Protein AF-A0AAD6ZDP0-F1 (afdb_monomer_lite)

Radius of gyration: 22.76 Å; chains: 1; bounding box: 39×53×59 Å

pLDDT: mean 88.07, std 14.82, range [34.38, 97.69]

Foldseek 3Di:
DAAWDWDWDDDPNDIDGPFTKGKDWDDWQDLVNLVVDDPVVLLVVLCVVCPPDPPDDPVSSVVSSVCVNVVVDIHTDMDIDHDGHDPVVVVVVVVVVVVVVVVVVVVVPDDPDD

Organism: NCBI:txid1033008

InterPro domains:
  IPR046520 Domain of unknown function DUF6697 [PF20411] (3-95)

Structure (mmCIF, N/CA/C/O backbone):
data_AF-A0AAD6ZDP0-F1
#
_entry.id   AF-A0AAD6ZDP0-F1
#
loop_
_atom_site.group_PDB
_atom_site.id
_atom_site.type_symbol
_atom_site.label_atom_id
_atom_site.label_alt_id
_atom_site.label_comp_id
_atom_site.label_asym_id
_atom_site.label_entity_id
_atom_site.label_seq_id
_atom_site.pdbx_PDB_ins_code
_atom_site.Cartn_x
_atom_site.Cartn_y
_atom_site.Cartn_z
_atom_site.occupancy
_atom_site.B_iso_or_equiv
_atom_site.auth_seq_id
_atom_site.auth_comp_id
_atom_site.auth_asym_id
_atom_site.auth_atom_id
_atom_site.pdbx_PDB_model_num
ATOM 1 N N . MET A 1 1 ? -5.591 -11.394 -4.856 1.00 57.06 1 MET A N 1
ATOM 2 C CA . MET A 1 1 ? -4.946 -11.071 -6.149 1.00 57.06 1 MET A CA 1
ATOM 3 C C . MET A 1 1 ? -3.694 -11.928 -6.276 1.00 57.06 1 MET A C 1
ATOM 5 O O . MET A 1 1 ? -2.751 -11.687 -5.541 1.00 57.06 1 MET A O 1
ATOM 9 N N . ASN A 1 2 ? -3.697 -12.965 -7.123 1.00 72.38 2 ASN A N 1
ATOM 10 C CA . ASN A 1 2 ? -2.585 -13.934 -7.179 1.00 72.38 2 ASN A CA 1
ATOM 11 C C . ASN A 1 2 ? -1.548 -13.648 -8.274 1.00 72.38 2 ASN A C 1
ATOM 13 O O . ASN A 1 2 ? -0.483 -14.267 -8.269 1.00 72.38 2 ASN A O 1
ATOM 17 N N . LYS A 1 3 ? -1.847 -12.741 -9.209 1.00 88.62 3 LYS A N 1
ATOM 18 C CA . LYS A 1 3 ? -0.949 -12.407 -10.318 1.00 88.62 3 LYS A CA 1
ATOM 19 C C . LYS A 1 3 ? 0.069 -11.350 -9.869 1.00 88.62 3 LYS A C 1
ATOM 21 O O . LYS A 1 3 ? -0.350 -10.385 -9.231 1.00 88.62 3 LYS A O 1
ATOM 26 N N . PRO A 1 4 ? 1.368 -11.530 -10.165 1.00 94.31 4 PRO A N 1
ATOM 27 C CA . PRO A 1 4 ? 2.353 -10.472 -9.993 1.00 94.31 4 PRO A CA 1
ATOM 28 C C . PRO A 1 4 ? 2.021 -9.250 -10.862 1.00 94.31 4 PRO A C 1
ATOM 30 O O . PRO A 1 4 ? 1.462 -9.403 -11.949 1.00 94.31 4 PRO A O 1
ATOM 33 N N . THR A 1 5 ? 2.379 -8.061 -10.385 1.00 94.75 5 THR A N 1
ATOM 34 C CA . THR A 1 5 ? 2.070 -6.770 -11.012 1.00 94.75 5 THR A CA 1
ATOM 35 C C . THR A 1 5 ? 3.342 -5.945 -11.174 1.00 94.75 5 THR A C 1
ATOM 37 O O . THR A 1 5 ? 4.207 -5.958 -10.302 1.00 94.75 5 THR A O 1
ATOM 40 N N . GLU A 1 6 ? 3.445 -5.209 -12.278 1.00 96.00 6 GLU A N 1
ATOM 41 C CA . GLU A 1 6 ? 4.515 -4.236 -12.509 1.00 96.00 6 GLU A CA 1
ATOM 42 C C . GLU A 1 6 ? 4.333 -3.022 -11.587 1.00 96.00 6 GLU A C 1
ATOM 44 O O . GLU A 1 6 ? 3.268 -2.401 -11.573 1.00 96.00 6 GLU A O 1
ATOM 49 N N . CYS A 1 7 ? 5.360 -2.670 -10.815 1.00 95.69 7 CYS A N 1
ATOM 50 C CA . CYS A 1 7 ? 5.312 -1.544 -9.888 1.00 95.69 7 CYS A CA 1
ATOM 51 C C . CYS A 1 7 ? 6.218 -0.400 -10.335 1.00 95.69 7 CYS A C 1
ATOM 53 O O . CYS A 1 7 ? 7.336 -0.600 -10.812 1.00 95.69 7 CYS A O 1
ATOM 55 N N . PHE A 1 8 ? 5.735 0.817 -10.107 1.00 95.81 8 PHE A N 1
ATOM 56 C CA . PHE A 1 8 ? 6.444 2.060 -10.370 1.00 95.81 8 PHE A CA 1
ATOM 57 C C . PHE A 1 8 ? 6.296 2.972 -9.158 1.00 95.81 8 PHE A C 1
ATOM 59 O O . PHE A 1 8 ? 5.259 2.953 -8.495 1.00 95.81 8 PHE A O 1
ATOM 66 N N . TYR A 1 9 ? 7.307 3.787 -8.878 1.00 94.62 9 TYR A N 1
ATOM 67 C CA . TYR A 1 9 ? 7.213 4.822 -7.851 1.00 94.62 9 TYR A CA 1
ATOM 68 C C . TYR A 1 9 ? 7.641 6.174 -8.409 1.00 94.62 9 TYR A C 1
ATOM 70 O O . TYR A 1 9 ? 8.493 6.254 -9.295 1.00 94.62 9 TYR A O 1
ATOM 78 N N . ASN A 1 10 ? 7.033 7.239 -7.888 1.00 94.94 10 ASN A N 1
ATOM 79 C CA . ASN A 1 10 ? 7.410 8.606 -8.208 1.00 94.94 10 ASN A CA 1
ATOM 80 C C . ASN A 1 10 ? 8.266 9.181 -7.078 1.00 94.94 10 ASN A C 1
ATOM 82 O O . ASN A 1 10 ? 7.900 9.076 -5.906 1.00 94.94 10 ASN A O 1
ATOM 86 N N . LYS A 1 11 ? 9.399 9.784 -7.433 1.00 94.50 11 LYS A N 1
ATOM 87 C CA . LYS A 1 11 ? 10.245 10.533 -6.509 1.00 94.50 11 LYS A CA 1
ATOM 88 C C . LYS A 1 11 ? 10.790 11.768 -7.217 1.00 94.50 11 LYS A C 1
ATOM 90 O O . LYS A 1 11 ? 11.388 11.652 -8.286 1.00 94.50 11 LYS A O 1
ATOM 95 N N . ASP A 1 12 ? 10.573 12.934 -6.614 1.00 94.50 12 ASP A N 1
ATOM 96 C CA . ASP A 1 12 ? 11.029 14.232 -7.125 1.00 94.50 12 ASP A CA 1
ATOM 97 C C . ASP A 1 12 ? 10.586 14.479 -8.580 1.00 94.50 12 ASP A C 1
ATOM 99 O O . ASP A 1 12 ? 11.365 14.907 -9.429 1.00 94.50 12 ASP A O 1
ATOM 103 N N . GLY A 1 13 ? 9.336 14.114 -8.898 1.00 91.00 13 GLY A N 1
ATOM 104 C CA . GLY A 1 13 ? 8.756 14.241 -10.239 1.00 91.00 13 GLY A CA 1
ATOM 105 C C . GLY A 1 13 ? 9.207 13.172 -11.241 1.00 91.00 13 GLY A C 1
ATOM 106 O O . GLY A 1 13 ? 8.625 13.073 -12.319 1.00 91.00 13 GLY A O 1
ATOM 107 N N . ASN A 1 14 ? 10.174 12.325 -10.886 1.00 88.69 14 ASN A N 1
ATOM 108 C CA . ASN A 1 14 ? 10.674 11.255 -11.742 1.00 88.69 14 ASN A CA 1
ATOM 109 C C . ASN A 1 14 ? 9.987 9.925 -11.423 1.00 88.69 14 ASN A C 1
ATOM 111 O O . ASN A 1 14 ? 9.854 9.545 -10.259 1.00 88.69 14 ASN A O 1
ATOM 115 N N . TRP A 1 15 ? 9.576 9.202 -12.465 1.00 90.62 15 TRP A N 1
ATOM 116 C CA . TRP A 1 15 ? 9.022 7.856 -12.348 1.00 90.62 15 TRP A CA 1
ATOM 117 C C . TRP A 1 15 ? 10.113 6.802 -12.513 1.00 90.62 15 TRP A C 1
ATOM 119 O O . TRP A 1 15 ? 10.877 6.833 -13.476 1.00 90.62 15 TRP A O 1
ATOM 129 N N . TYR A 1 16 ? 10.144 5.846 -11.592 1.00 92.44 16 TYR A N 1
ATOM 130 C CA . TYR A 1 16 ? 11.095 4.744 -11.571 1.00 92.44 16 TYR A CA 1
ATOM 131 C C . TYR A 1 16 ? 10.346 3.425 -11.667 1.00 92.44 16 TYR A C 1
ATOM 133 O O . TYR A 1 16 ? 9.362 3.206 -10.956 1.00 92.44 16 TYR A O 1
ATOM 141 N N . TYR A 1 17 ? 10.828 2.536 -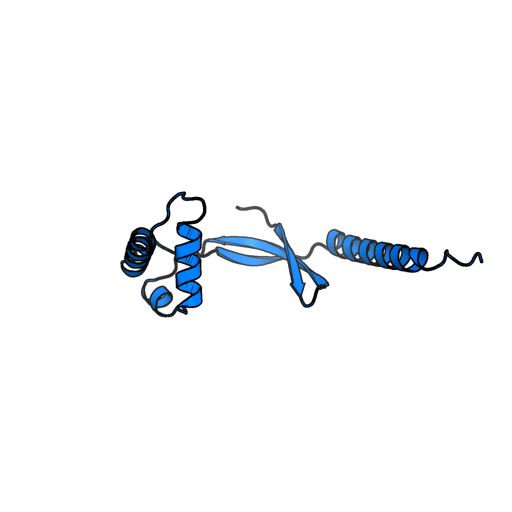12.531 1.00 96.19 17 TYR A N 1
ATOM 142 C CA . TYR A 1 17 ? 10.357 1.161 -12.570 1.00 96.19 17 TYR A CA 1
ATOM 143 C C . TYR A 1 17 ? 10.981 0.372 -11.414 1.00 96.19 17 TYR A C 1
ATOM 145 O O . TYR A 1 17 ? 12.203 0.299 -11.296 1.00 96.19 17 TYR A O 1
ATOM 153 N N . ALA A 1 18 ? 10.137 -0.192 -10.552 1.00 96.00 18 ALA A N 1
ATOM 154 C CA . ALA A 1 18 ? 10.555 -0.885 -9.336 1.00 96.00 18 ALA A CA 1
ATOM 155 C C . ALA A 1 18 ? 10.751 -2.394 -9.541 1.00 96.00 18 ALA A C 1
ATOM 157 O O . ALA A 1 18 ? 11.454 -3.029 -8.758 1.00 96.00 18 ALA A O 1
ATOM 158 N N . GLY A 1 19 ? 10.118 -2.976 -10.564 1.00 97.31 19 GLY A N 1
ATOM 159 C CA . GLY A 1 19 ? 10.110 -4.417 -10.809 1.00 97.31 19 GLY A CA 1
ATOM 160 C C . GLY A 1 19 ? 8.712 -5.030 -10.753 1.00 97.31 19 GLY A C 1
ATOM 161 O O . GLY A 1 19 ? 7.695 -4.335 -10.725 1.00 97.31 19 GLY A O 1
ATOM 162 N N . VAL A 1 20 ? 8.680 -6.358 -10.708 1.00 97.69 20 VAL A N 1
ATOM 163 C CA . VAL A 1 20 ? 7.466 -7.172 -10.643 1.00 97.69 20 VAL A CA 1
ATOM 164 C C . VAL A 1 20 ? 7.230 -7.583 -9.193 1.00 97.69 20 VAL A C 1
ATOM 166 O O . VAL A 1 20 ? 8.077 -8.239 -8.585 1.00 97.69 20 VAL A O 1
ATOM 169 N N . TYR A 1 21 ? 6.070 -7.246 -8.635 1.00 96.81 21 TYR A N 1
ATOM 170 C CA . TYR A 1 21 ? 5.729 -7.526 -7.243 1.00 96.81 21 TYR A CA 1
ATOM 171 C C . TYR A 1 21 ? 4.531 -8.456 -7.123 1.00 96.81 21 TYR A C 1
ATOM 173 O O . TYR A 1 21 ? 3.547 -8.339 -7.848 1.00 96.81 21 TYR A O 1
ATOM 181 N N . LYS A 1 22 ? 4.588 -9.366 -6.152 1.00 95.81 22 LYS A N 1
ATOM 182 C CA . LYS A 1 22 ? 3.447 -10.182 -5.740 1.00 95.81 22 LYS A CA 1
ATOM 183 C C . LYS A 1 22 ? 2.847 -9.612 -4.460 1.00 95.81 22 LYS A C 1
ATOM 185 O O . LYS A 1 22 ? 3.562 -9.376 -3.484 1.00 95.81 22 LYS A O 1
ATOM 190 N N . VAL A 1 23 ? 1.530 -9.431 -4.475 1.00 94.12 23 VAL A N 1
ATOM 191 C CA . VAL A 1 23 ? 0.747 -9.040 -3.300 1.00 94.12 23 VAL A CA 1
ATOM 192 C C . VAL A 1 23 ? 0.444 -10.279 -2.466 1.00 94.12 23 VAL A C 1
ATOM 194 O O . VAL A 1 23 ? 0.094 -11.329 -3.009 1.00 94.12 23 VAL A O 1
ATOM 197 N N . PHE A 1 24 ? 0.548 -10.162 -1.149 1.00 92.50 24 PHE A N 1
ATOM 198 C CA . PHE A 1 24 ? 0.123 -11.202 -0.219 1.00 92.50 24 PHE A CA 1
ATOM 199 C C . PHE A 1 24 ? -0.566 -10.587 0.998 1.00 92.50 24 PHE A C 1
ATOM 201 O O . PHE A 1 24 ? -0.347 -9.423 1.333 1.00 92.50 24 PHE A O 1
ATOM 208 N N . ARG A 1 25 ? -1.446 -11.364 1.632 1.00 93.19 25 ARG A N 1
ATOM 209 C CA . ARG A 1 25 ? -2.173 -10.931 2.823 1.00 93.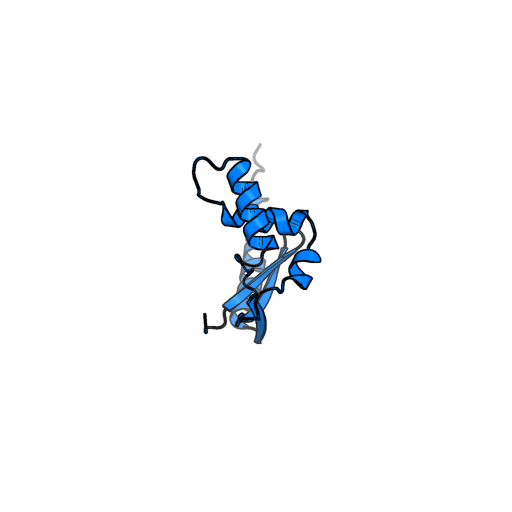19 25 ARG A CA 1
ATOM 210 C C . ARG A 1 25 ? -1.268 -11.078 4.040 1.00 93.19 25 ARG A C 1
ATOM 212 O O . ARG A 1 25 ? -0.704 -12.150 4.243 1.00 93.19 25 ARG A O 1
ATOM 219 N N . LEU A 1 26 ? -1.121 -10.001 4.799 1.00 94.06 26 LEU A N 1
ATOM 220 C CA . LEU A 1 26 ? -0.538 -10.030 6.136 1.00 94.06 26 LEU A CA 1
ATOM 221 C C . LEU A 1 26 ? -1.660 -10.151 7.165 1.00 94.06 26 LEU A C 1
ATOM 223 O O . LEU A 1 26 ? -2.830 -9.943 6.828 1.00 94.06 26 LEU A O 1
ATOM 227 N N . GLU A 1 27 ? -1.296 -10.478 8.399 1.00 94.62 27 GLU A N 1
ATOM 228 C CA . GLU A 1 27 ? -2.222 -10.408 9.527 1.00 94.62 27 GLU A CA 1
ATOM 229 C C . GLU A 1 27 ? -2.757 -8.985 9.692 1.00 94.62 27 GLU A C 1
ATOM 231 O O . GLU A 1 27 ? -2.106 -8.006 9.314 1.00 94.62 27 GLU A O 1
ATOM 236 N N . ASP A 1 28 ? -3.984 -8.887 10.192 1.00 94.56 28 ASP A N 1
ATOM 237 C CA . ASP A 1 28 ? -4.566 -7.594 10.513 1.00 94.56 28 ASP A CA 1
ATOM 238 C C . ASP A 1 28 ? -3.788 -6.913 11.619 1.00 94.56 28 ASP A C 1
ATOM 240 O O . ASP A 1 28 ? -3.239 -7.557 12.510 1.00 94.56 28 ASP A O 1
ATOM 244 N N . LEU A 1 29 ? -3.759 -5.588 11.536 1.00 94.12 29 LEU A N 1
ATOM 245 C CA . LEU A 1 29 ? -3.082 -4.769 12.519 1.00 94.12 29 LEU A CA 1
ATOM 246 C C . LEU A 1 29 ? -3.703 -5.018 13.897 1.00 94.12 29 LEU A C 1
ATOM 248 O O . LEU A 1 29 ? -4.905 -4.832 14.061 1.00 94.12 29 LEU A O 1
ATOM 252 N N . THR A 1 30 ? -2.906 -5.441 14.871 1.00 92.25 30 THR A N 1
ATOM 253 C CA . THR A 1 30 ? -3.375 -5.761 16.226 1.00 92.25 30 THR A CA 1
ATOM 254 C C . THR A 1 30 ? -3.799 -4.507 16.995 1.00 92.25 30 THR A C 1
ATOM 256 O O . THR A 1 30 ? -3.426 -3.387 16.645 1.00 92.25 30 THR A O 1
ATOM 259 N N . THR A 1 31 ? -4.521 -4.670 18.110 1.00 91.81 31 THR A N 1
ATOM 260 C CA . THR A 1 31 ? -4.889 -3.546 18.995 1.00 91.81 31 THR A CA 1
ATOM 261 C C . THR A 1 31 ? -3.668 -2.745 19.458 1.00 91.81 31 THR A C 1
ATOM 263 O O . THR A 1 31 ? -3.683 -1.519 19.418 1.00 91.81 31 THR A O 1
ATOM 266 N N . LYS A 1 32 ? -2.572 -3.427 19.818 1.00 93.06 32 LYS A N 1
ATOM 267 C CA . LYS A 1 32 ? -1.329 -2.772 20.261 1.00 93.06 32 LYS A CA 1
ATOM 268 C C . LYS A 1 32 ? -0.671 -1.967 19.145 1.00 93.06 32 LYS A C 1
ATOM 270 O O . LYS A 1 32 ? -0.176 -0.870 19.376 1.00 93.06 32 LYS A O 1
ATOM 275 N N . GLU A 1 33 ? -0.654 -2.511 17.933 1.00 93.62 33 GLU A N 1
ATOM 276 C CA . GLU A 1 33 ? -0.119 -1.798 16.775 1.00 93.62 33 GLU A CA 1
ATOM 277 C C . GLU A 1 33 ? -1.000 -0.605 16.405 1.00 93.62 33 GLU A C 1
ATOM 279 O O . GLU A 1 33 ? -0.468 0.426 16.005 1.00 93.62 33 GLU A O 1
ATOM 284 N N . TRP A 1 34 ? -2.324 -0.709 16.583 1.00 92.88 34 TRP A N 1
ATOM 285 C CA . TRP A 1 34 ? -3.259 0.392 16.335 1.00 92.88 34 TRP A CA 1
ATOM 286 C C . TRP A 1 34 ? -3.005 1.554 17.288 1.00 92.88 34 TRP A C 1
ATOM 288 O O . TRP A 1 34 ? -2.899 2.698 16.850 1.0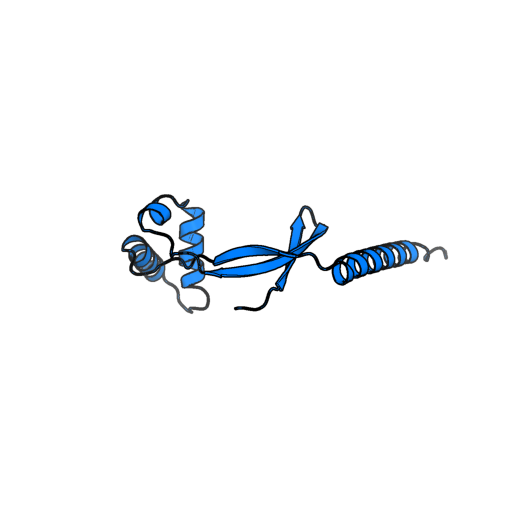0 92.88 34 TRP A O 1
ATOM 298 N N . GLU A 1 35 ? -2.841 1.260 18.577 1.00 92.56 35 GLU A N 1
ATOM 299 C CA . GLU A 1 35 ? -2.505 2.250 19.604 1.00 92.56 35 GLU A CA 1
ATOM 300 C C . GLU A 1 35 ? -1.153 2.934 19.347 1.00 92.56 35 GLU A C 1
ATOM 302 O O . GLU A 1 35 ? -0.969 4.095 19.710 1.00 92.56 35 GLU A O 1
ATOM 307 N N . ALA A 1 36 ? -0.221 2.246 18.682 1.00 95.44 36 ALA A N 1
ATOM 308 C CA . ALA A 1 36 ? 1.079 2.796 18.310 1.00 95.44 36 ALA A CA 1
ATOM 309 C C . ALA A 1 36 ? 1.043 3.690 17.052 1.00 95.44 36 ALA A C 1
ATOM 311 O O . ALA A 1 36 ? 2.034 4.359 16.742 1.00 95.44 36 ALA A O 1
ATOM 312 N N . LEU A 1 37 ? -0.066 3.720 16.302 1.00 95.06 37 LEU A N 1
ATOM 313 C CA . LEU A 1 37 ? -0.192 4.569 15.118 1.00 95.06 37 LEU A CA 1
ATOM 314 C C . LEU A 1 37 ? -0.285 6.051 15.496 1.00 95.06 37 LEU A C 1
ATOM 316 O O . LEU A 1 37 ? -0.910 6.450 16.475 1.00 95.06 37 LEU A O 1
ATOM 320 N N . SER A 1 38 ? 0.278 6.909 14.643 1.00 96.69 38 SER A N 1
ATOM 321 C CA . SER A 1 38 ? 0.135 8.356 14.816 1.00 96.69 38 SER A CA 1
ATOM 322 C C . SER A 1 38 ? -1.324 8.803 14.659 1.00 96.69 38 SER A C 1
ATOM 324 O O . SER A 1 38 ? -2.064 8.256 13.837 1.00 96.69 38 SER A O 1
ATOM 326 N N . ALA A 1 39 ? -1.708 9.881 15.351 1.00 95.12 39 ALA A N 1
ATOM 327 C CA . ALA A 1 39 ? -3.044 10.476 15.233 1.00 95.12 39 ALA A CA 1
ATOM 328 C C . ALA A 1 39 ? -3.409 10.860 13.785 1.00 95.12 39 ALA A C 1
ATOM 330 O O . ALA A 1 39 ? -4.563 10.757 13.372 1.00 95.12 39 ALA A O 1
ATOM 331 N N . LYS A 1 40 ? -2.414 11.272 12.986 1.00 96.88 40 LYS A N 1
ATOM 332 C CA . LYS A 1 40 ? -2.600 11.572 11.561 1.00 96.88 40 LYS A CA 1
ATOM 333 C C . LYS A 1 40 ? -2.987 10.317 10.774 1.00 96.88 40 LYS A C 1
ATOM 335 O O . LYS A 1 40 ? -3.866 10.377 9.918 1.00 96.88 40 LYS A O 1
ATOM 340 N N . THR A 1 41 ? -2.330 9.195 11.056 1.00 95.75 41 THR A N 1
ATOM 341 C CA . THR A 1 41 ? -2.579 7.916 10.382 1.00 95.75 41 THR A CA 1
ATOM 342 C C . THR A 1 41 ? -3.946 7.351 10.757 1.00 95.75 41 THR A C 1
ATOM 344 O O . THR A 1 41 ? -4.713 6.972 9.874 1.00 95.75 41 THR A O 1
ATOM 347 N N . THR A 1 42 ? -4.296 7.349 12.044 1.00 95.38 42 THR A N 1
ATOM 348 C CA . THR A 1 42 ? -5.604 6.856 12.504 1.00 95.38 42 THR A CA 1
ATOM 349 C C . THR A 1 42 ? -6.753 7.708 11.965 1.00 95.38 42 THR A C 1
ATOM 351 O O . THR A 1 42 ? -7.735 7.158 11.466 1.00 95.38 42 THR A O 1
ATOM 354 N N . GLN A 1 43 ? -6.615 9.042 11.941 1.00 95.00 43 GLN A N 1
ATOM 355 C CA . GLN A 1 43 ? -7.595 9.918 11.287 1.00 95.00 43 GLN A CA 1
ATOM 356 C C . GLN A 1 43 ? -7.743 9.635 9.790 1.00 95.00 43 GLN A C 1
ATOM 358 O O . GLN A 1 43 ? -8.859 9.699 9.273 1.00 95.00 43 GLN A O 1
ATOM 363 N N . ALA A 1 44 ? -6.649 9.323 9.089 1.00 95.38 44 ALA A N 1
ATOM 364 C CA . ALA A 1 44 ? -6.717 8.975 7.675 1.00 95.38 44 ALA A CA 1
ATOM 365 C C . ALA A 1 44 ? -7.560 7.710 7.454 1.00 95.38 44 ALA A C 1
ATOM 367 O O . ALA A 1 44 ? -8.446 7.736 6.604 1.00 95.38 44 ALA A O 1
ATOM 368 N N . PHE A 1 45 ? -7.371 6.661 8.263 1.00 95.56 45 PHE A N 1
ATOM 369 C CA . PHE A 1 45 ? -8.192 5.445 8.191 1.00 95.56 45 PHE A CA 1
ATOM 370 C C . PHE A 1 45 ? -9.672 5.703 8.498 1.00 95.56 45 PHE A C 1
ATOM 372 O O . PHE A 1 45 ? -10.544 5.225 7.772 1.00 95.56 45 PHE A O 1
ATOM 379 N N . ILE A 1 46 ? -9.976 6.497 9.530 1.00 95.06 46 ILE A N 1
ATOM 380 C CA . ILE A 1 46 ? -11.363 6.855 9.875 1.00 95.06 46 ILE A CA 1
ATOM 381 C C . ILE A 1 46 ? -12.022 7.620 8.721 1.00 95.06 46 ILE A C 1
ATOM 383 O O . ILE A 1 46 ? -13.149 7.319 8.328 1.00 95.06 46 ILE A O 1
ATOM 387 N N . LYS A 1 47 ? -11.313 8.596 8.143 1.00 93.31 47 LYS A N 1
ATOM 388 C CA . LYS A 1 47 ? -11.816 9.378 7.011 1.00 93.31 47 LYS A CA 1
ATOM 389 C C . LYS A 1 47 ? -12.024 8.508 5.773 1.00 93.31 47 LYS A C 1
ATOM 391 O O . LYS A 1 47 ? -13.056 8.639 5.119 1.00 93.31 47 LYS A O 1
ATOM 396 N N . ASP A 1 48 ? -11.081 7.625 5.466 1.00 94.44 48 ASP A N 1
ATOM 397 C CA . ASP A 1 48 ? -11.179 6.699 4.336 1.00 94.44 48 ASP A CA 1
ATOM 398 C C . ASP A 1 48 ? -12.390 5.765 4.494 1.00 94.44 48 ASP A C 1
ATOM 400 O O . ASP A 1 48 ? -13.230 5.671 3.604 1.00 94.44 48 ASP A O 1
ATOM 404 N N . THR A 1 49 ? -12.596 5.222 5.697 1.00 94.56 49 THR A N 1
ATOM 405 C CA . THR A 1 49 ? -13.766 4.391 6.044 1.00 94.56 49 THR A CA 1
ATOM 406 C C . THR A 1 49 ? -15.100 5.101 5.822 1.00 94.56 49 THR A C 1
ATOM 408 O O . THR A 1 49 ? -16.108 4.464 5.508 1.00 94.56 49 THR A O 1
ATOM 411 N N . LEU A 1 50 ? -15.139 6.419 6.022 1.00 94.00 50 LEU A N 1
ATOM 412 C CA . LEU A 1 50 ? -16.327 7.257 5.844 1.00 94.00 50 LEU A CA 1
ATOM 413 C C . LEU A 1 50 ? -16.422 7.867 4.434 1.00 94.00 50 LEU A C 1
ATOM 415 O O . LEU A 1 50 ? -17.403 8.552 4.132 1.00 94.00 50 LEU A O 1
ATOM 419 N N . THR A 1 51 ? -15.435 7.635 3.567 1.00 92.44 51 THR A N 1
ATOM 420 C CA . THR A 1 51 ? -15.391 8.221 2.225 1.00 92.44 51 THR A CA 1
ATOM 421 C C . THR A 1 51 ? -16.549 7.704 1.370 1.00 92.44 51 THR A C 1
ATOM 423 O O . THR A 1 51 ? -16.938 6.542 1.434 1.00 92.44 51 THR A O 1
ATOM 426 N N . GLY A 1 52 ? -17.158 8.602 0.588 1.00 83.00 52 GLY A N 1
ATOM 427 C CA . GLY A 1 52 ? -18.315 8.293 -0.259 1.00 83.00 52 GLY A CA 1
ATOM 428 C C . GLY A 1 52 ? -19.670 8.303 0.460 1.00 83.00 52 GLY A C 1
ATOM 429 O O . GLY A 1 52 ? -20.703 8.255 -0.210 1.00 83.00 52 GLY A O 1
ATOM 430 N N . ARG A 1 53 ? -19.707 8.435 1.796 1.00 85.81 53 ARG A N 1
ATOM 431 C CA . ARG A 1 53 ? -20.963 8.631 2.537 1.00 85.81 53 ARG A CA 1
ATOM 432 C C . ARG A 1 53 ? -21.404 10.095 2.469 1.00 85.81 53 ARG A C 1
ATOM 434 O O . ARG A 1 53 ? -20.629 11.008 2.749 1.00 85.81 53 ARG A O 1
ATOM 441 N N . LYS A 1 54 ? -22.665 10.326 2.092 1.00 79.94 54 LYS A N 1
ATOM 442 C CA . LYS A 1 54 ? -23.302 11.651 2.183 1.00 79.94 54 LYS A CA 1
ATOM 443 C C . LYS A 1 54 ? -23.687 11.908 3.648 1.00 79.94 54 LYS A C 1
ATOM 445 O O . LYS A 1 54 ? -24.132 10.983 4.318 1.00 79.94 54 LYS A O 1
ATOM 450 N N . ASN A 1 55 ? -23.556 13.151 4.116 1.00 82.69 55 ASN A N 1
ATOM 451 C CA . ASN A 1 55 ? -23.941 13.602 5.467 1.00 82.69 55 ASN A CA 1
ATOM 452 C C . ASN A 1 55 ? -23.127 13.013 6.637 1.00 82.69 55 ASN A C 1
ATOM 454 O O . ASN A 1 55 ? -23.681 12.726 7.695 1.00 82.69 55 ASN A O 1
ATOM 458 N N . THR A 1 56 ? -21.813 12.854 6.480 1.00 89.06 56 THR A N 1
ATOM 459 C CA . THR A 1 56 ? -20.936 12.454 7.591 1.00 89.06 56 THR A CA 1
ATOM 460 C C . THR A 1 56 ? -20.912 13.539 8.673 1.00 89.06 56 THR A C 1
ATOM 462 O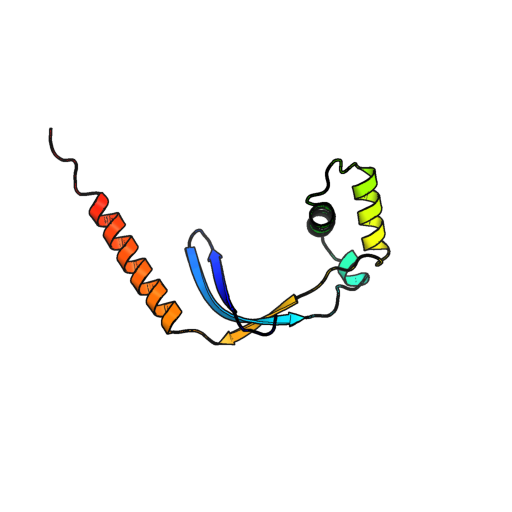 O . THR A 1 56 ? -20.360 14.618 8.464 1.00 89.06 56 THR A O 1
ATOM 465 N N . SER A 1 57 ? -21.510 13.252 9.829 1.00 90.88 57 SER A N 1
ATOM 466 C CA . SER A 1 57 ? -21.521 14.142 10.996 1.00 90.88 57 SER A CA 1
ATOM 467 C C . SER A 1 57 ? -20.315 13.884 11.919 1.00 90.88 57 SER A C 1
ATOM 469 O O . SER A 1 57 ? -19.707 12.810 11.843 1.00 90.88 57 SER A O 1
ATOM 471 N N . PRO A 1 58 ? -19.983 14.807 12.846 1.00 92.06 58 PRO A N 1
ATOM 472 C CA . PRO A 1 58 ? -18.969 14.560 13.876 1.00 92.06 58 PRO A CA 1
ATOM 473 C C . PRO A 1 58 ? -19.233 13.290 14.701 1.00 92.06 58 PRO A C 1
ATOM 475 O O . PRO A 1 58 ? -18.289 12.594 15.071 1.00 92.06 58 PRO A O 1
ATOM 478 N N . GLN A 1 59 ? -20.507 12.943 14.917 1.00 93.69 59 GLN A N 1
ATOM 479 C CA . GLN A 1 59 ? -20.899 11.727 15.628 1.00 93.69 59 GLN A CA 1
ATOM 480 C C . GLN A 1 59 ? -20.452 10.459 14.885 1.00 93.69 59 GLN A C 1
ATOM 482 O O . GLN A 1 59 ? -19.896 9.552 15.497 1.00 93.69 59 GLN A O 1
ATOM 487 N N . ASN A 1 60 ? -20.595 10.413 13.555 1.00 93.69 60 ASN A N 1
ATOM 488 C CA . ASN A 1 60 ? -20.157 9.255 12.766 1.00 93.69 60 ASN A CA 1
ATOM 489 C C . ASN A 1 60 ? -18.636 9.059 12.816 1.00 93.69 60 ASN A C 1
ATOM 491 O O . ASN A 1 60 ? -18.153 7.927 12.820 1.00 93.69 60 ASN A O 1
ATOM 495 N N . ILE A 1 61 ? -17.880 10.160 12.859 1.00 93.88 61 ILE A N 1
ATOM 496 C CA . ILE A 1 61 ? -16.420 10.131 13.008 1.00 93.88 61 ILE A CA 1
ATOM 497 C C . ILE A 1 61 ? -16.052 9.548 14.372 1.00 93.88 61 ILE A C 1
ATOM 499 O O . ILE A 1 61 ? -15.209 8.654 14.442 1.00 93.88 61 ILE A O 1
ATOM 503 N N . TYR A 1 62 ? -16.708 10.019 15.436 1.00 95.00 62 TYR A N 1
ATOM 504 C CA . TYR A 1 62 ? -16.481 9.534 16.793 1.00 95.00 62 TYR A CA 1
ATOM 505 C C . TYR A 1 62 ? -16.783 8.036 16.924 1.00 95.00 62 TYR A C 1
ATOM 507 O O . TYR A 1 62 ? -15.927 7.279 17.374 1.00 95.00 62 TYR A O 1
ATOM 515 N N . GLU A 1 63 ? -17.951 7.586 16.464 1.00 95.62 63 GLU A N 1
ATOM 516 C CA . GLU A 1 63 ? -18.347 6.173 16.519 1.00 95.62 63 GLU A CA 1
ATOM 517 C C . GLU A 1 63 ? -17.393 5.279 15.724 1.00 95.62 63 GLU A C 1
ATOM 519 O O . GLU A 1 63 ? -16.943 4.252 16.225 1.00 95.62 63 GLU A O 1
ATOM 524 N N . THR A 1 64 ? -17.005 5.697 14.516 1.00 95.56 64 THR A N 1
ATOM 525 C CA . THR A 1 64 ? -16.037 4.947 13.697 1.00 95.56 64 THR A CA 1
ATOM 526 C C . THR A 1 64 ? -14.685 4.832 14.403 1.00 95.56 64 THR A C 1
ATOM 528 O O . THR A 1 64 ? -14.070 3.767 14.385 1.00 95.56 64 THR A O 1
ATOM 531 N N . ALA A 1 65 ? -14.229 5.898 15.069 1.00 94.50 65 ALA A N 1
ATOM 532 C CA . ALA A 1 65 ? -13.004 5.863 15.863 1.00 94.50 65 ALA A CA 1
ATOM 533 C C . ALA A 1 65 ? -13.104 4.870 17.033 1.00 94.50 65 ALA A C 1
ATOM 535 O O . ALA A 1 65 ? -12.164 4.109 17.265 1.00 94.50 65 ALA A O 1
ATOM 536 N N . GLN A 1 66 ? -14.244 4.839 17.734 1.00 95.25 66 GLN A N 1
ATOM 537 C CA . GLN A 1 66 ? -14.482 3.879 18.816 1.00 95.25 66 GLN A CA 1
ATOM 538 C C . GLN A 1 66 ? -14.504 2.436 18.307 1.00 95.25 66 GLN A C 1
ATOM 540 O O . GLN A 1 66 ? -13.951 1.559 18.961 1.00 95.25 66 GLN A O 1
ATOM 545 N N . LEU A 1 67 ? -15.067 2.179 17.123 1.00 95.81 67 LEU A N 1
ATOM 546 C CA . LEU A 1 67 ? -15.068 0.839 16.531 1.00 95.81 67 LEU A CA 1
ATOM 547 C C . LEU A 1 67 ? -13.655 0.335 16.206 1.00 95.81 67 LEU A C 1
ATOM 549 O O . LEU A 1 67 ? -13.376 -0.847 16.404 1.00 95.81 67 LEU A O 1
ATOM 553 N N . TYR A 1 68 ? -12.756 1.208 15.748 1.00 95.25 68 TYR A N 1
ATOM 554 C CA . TYR A 1 68 ? -11.345 0.850 15.579 1.00 95.25 68 TYR A CA 1
ATOM 555 C C . TYR A 1 68 ? -10.631 0.637 16.921 1.00 95.25 68 TYR A C 1
ATOM 557 O O . TYR A 1 68 ? -9.905 -0.342 17.075 1.00 95.25 68 TYR A O 1
ATOM 565 N N . ALA A 1 69 ? -10.860 1.513 17.907 1.00 91.38 69 ALA A N 1
ATOM 566 C CA . ALA A 1 69 ? -10.254 1.399 19.238 1.00 91.38 69 ALA A CA 1
ATOM 567 C C . ALA A 1 69 ? -10.703 0.130 19.984 1.00 91.38 69 ALA A C 1
ATOM 569 O O . ALA A 1 69 ? -9.898 -0.527 20.635 1.00 91.38 69 ALA A O 1
ATOM 570 N N . ALA A 1 70 ? -11.972 -0.255 19.831 1.00 93.12 70 ALA A N 1
ATOM 571 C CA . ALA A 1 70 ? -12.528 -1.499 20.355 1.00 93.12 70 ALA A CA 1
ATOM 572 C C . ALA A 1 70 ? -12.159 -2.732 19.512 1.00 93.12 70 ALA A C 1
ATOM 574 O O . ALA A 1 70 ? -12.604 -3.836 19.820 1.00 93.12 70 ALA A O 1
ATOM 575 N N . HIS A 1 71 ? -11.374 -2.553 18.443 1.00 89.12 71 HIS A N 1
ATOM 576 C CA . HIS A 1 71 ? -10.954 -3.611 17.531 1.00 89.12 71 HIS A CA 1
ATOM 577 C C . HIS A 1 71 ? -12.125 -4.386 16.901 1.00 89.12 71 HIS A C 1
ATOM 579 O O . HIS A 1 71 ? -12.017 -5.571 16.618 1.00 89.12 71 HIS A O 1
ATOM 585 N N . VAL A 1 72 ? -13.258 -3.708 16.692 1.00 94.69 72 VAL A N 1
ATOM 586 C CA . VAL A 1 72 ? -14.398 -4.221 15.915 1.00 94.69 72 VAL A CA 1
ATOM 587 C C . VAL A 1 72 ? -14.168 -3.963 14.425 1.00 94.69 72 VAL A C 1
ATOM 589 O O . VAL A 1 72 ? -14.535 -4.773 13.576 1.00 94.69 72 VAL A O 1
ATOM 592 N N . LEU A 1 73 ? -13.542 -2.827 14.101 1.00 93.75 73 LEU A N 1
ATOM 593 C CA . LEU A 1 73 ? -12.975 -2.564 12.783 1.00 93.75 73 LEU A CA 1
ATOM 594 C C . LEU A 1 73 ? -11.473 -2.836 12.811 1.00 93.75 73 LEU A C 1
ATOM 596 O O . LEU A 1 73 ? -10.756 -2.373 13.698 1.00 93.75 73 LEU A O 1
ATOM 600 N N . HIS A 1 74 ? -11.001 -3.554 11.795 1.00 90.50 74 HIS A N 1
ATOM 601 C CA . HIS A 1 74 ? -9.602 -3.938 11.649 1.00 90.50 74 HIS A CA 1
ATOM 602 C C . HIS A 1 74 ? -8.992 -3.271 10.417 1.00 90.50 74 HIS A C 1
ATOM 604 O O . HIS A 1 74 ? -9.670 -3.041 9.411 1.00 90.50 74 HIS A O 1
ATOM 610 N N . VAL A 1 75 ? -7.694 -2.971 10.483 1.00 93.12 75 VAL A N 1
ATOM 611 C CA . VAL A 1 75 ? -6.940 -2.488 9.324 1.00 93.12 75 VAL A CA 1
ATOM 612 C C . VAL A 1 75 ? -6.354 -3.683 8.589 1.00 93.12 75 VAL A C 1
ATOM 614 O O . VAL A 1 75 ? -5.480 -4.376 9.110 1.00 93.12 75 VAL A O 1
ATOM 617 N N . ALA A 1 76 ? -6.824 -3.887 7.359 1.00 92.75 76 ALA A N 1
ATOM 618 C CA . ALA A 1 76 ? -6.289 -4.905 6.474 1.00 92.75 76 ALA A CA 1
ATOM 619 C C . ALA A 1 76 ? -4.873 -4.545 6.009 1.00 92.75 76 ALA A C 1
ATOM 621 O O . ALA A 1 76 ? -4.665 -3.546 5.321 1.00 92.75 76 ALA A O 1
ATOM 622 N N . CYS A 1 77 ? -3.909 -5.399 6.336 1.00 93.31 77 CYS A N 1
ATOM 623 C CA . CYS A 1 77 ? -2.520 -5.257 5.927 1.00 93.31 77 CYS A CA 1
ATOM 624 C C . CYS A 1 77 ? -2.214 -6.123 4.700 1.00 93.31 77 CYS A C 1
ATOM 626 O O . CYS A 1 77 ? -2.472 -7.331 4.666 1.00 93.31 77 CYS A O 1
ATOM 628 N N . VAL A 1 78 ? -1.603 -5.513 3.686 1.00 93.19 78 VAL A N 1
ATOM 629 C CA . VAL A 1 78 ? -1.105 -6.212 2.498 1.00 93.19 78 VAL A CA 1
ATOM 630 C C . VAL A 1 78 ? 0.393 -5.996 2.358 1.00 93.19 78 VAL A C 1
ATOM 632 O O . VAL A 1 78 ? 0.894 -4.881 2.472 1.00 93.19 78 VAL A O 1
ATOM 635 N N . GLY A 1 79 ? 1.111 -7.087 2.112 1.00 92.56 79 GLY A N 1
ATOM 636 C CA . GLY A 1 79 ? 2.537 -7.070 1.834 1.00 92.56 79 GLY A CA 1
ATOM 637 C C . GLY A 1 79 ? 2.803 -7.051 0.333 1.00 92.56 79 GLY A C 1
ATOM 638 O O . GLY A 1 79 ? 2.088 -7.681 -0.452 1.00 92.56 79 GLY A O 1
ATOM 639 N N . LEU A 1 80 ? 3.876 -6.366 -0.059 1.00 94.06 80 LEU A N 1
ATOM 640 C CA . LEU A 1 80 ? 4.424 -6.397 -1.411 1.00 94.06 80 LEU A CA 1
ATOM 641 C C . LEU A 1 80 ? 5.792 -7.075 -1.374 1.00 94.06 80 LEU A C 1
ATOM 643 O O . LEU A 1 80 ? 6.678 -6.659 -0.632 1.00 94.06 80 LEU A O 1
ATOM 647 N N . ARG A 1 81 ? 5.975 -8.120 -2.183 1.00 94.75 81 ARG A N 1
ATOM 648 C CA . ARG A 1 81 ? 7.266 -8.800 -2.347 1.00 94.75 81 ARG A CA 1
ATOM 649 C C . ARG A 1 81 ? 7.734 -8.664 -3.784 1.00 94.75 81 ARG A C 1
ATOM 651 O O . ARG A 1 81 ? 7.001 -9.066 -4.684 1.00 94.75 81 ARG A O 1
ATOM 658 N N . CYS A 1 82 ? 8.945 -8.153 -3.992 1.00 96.25 82 CYS A N 1
ATOM 659 C CA . CYS A 1 82 ? 9.573 -8.179 -5.310 1.00 96.25 82 CYS A CA 1
ATOM 660 C C . CYS A 1 82 ? 9.855 -9.637 -5.693 1.00 96.25 82 CYS A C 1
ATOM 662 O O . CYS A 1 82 ? 10.460 -10.379 -4.919 1.00 96.25 82 CYS A O 1
ATOM 664 N N . VAL A 1 83 ? 9.365 -10.058 -6.855 1.00 97.06 83 VAL A N 1
ATOM 665 C CA . VAL A 1 83 ? 9.503 -11.429 -7.375 1.00 97.06 83 VAL A CA 1
ATOM 666 C C . VAL A 1 83 ? 10.213 -11.476 -8.724 1.00 97.06 83 VAL A C 1
ATOM 668 O O . VAL A 1 83 ? 10.436 -12.559 -9.255 1.00 97.06 83 VAL A O 1
ATOM 671 N N . GLY A 1 84 ? 10.573 -10.325 -9.290 1.00 97.25 84 GLY A N 1
ATOM 672 C CA . GLY A 1 84 ? 11.303 -10.268 -10.545 1.00 97.25 84 GLY A CA 1
ATOM 673 C C . GLY A 1 84 ? 11.459 -8.854 -11.077 1.00 97.25 84 GLY A C 1
ATOM 674 O O . GLY A 1 84 ? 11.057 -7.876 -10.451 1.00 97.25 84 GLY A O 1
ATOM 675 N N . PHE A 1 85 ? 12.037 -8.766 -12.268 1.00 97.38 85 PHE A N 1
ATOM 676 C CA . PHE A 1 85 ? 12.261 -7.513 -12.971 1.00 97.38 85 PHE A CA 1
ATOM 677 C C . PHE A 1 85 ? 12.078 -7.736 -14.470 1.00 97.38 85 PHE A C 1
ATOM 679 O O . PHE A 1 85 ? 12.758 -8.569 -15.073 1.00 97.38 85 PHE A O 1
ATOM 686 N N . ASN A 1 86 ? 11.149 -7.006 -15.076 1.00 97.19 86 ASN A N 1
ATOM 687 C CA . ASN A 1 86 ? 10.829 -7.143 -16.485 1.00 97.19 86 ASN A CA 1
ATOM 688 C C . ASN A 1 86 ? 11.738 -6.239 -17.325 1.00 97.19 86 ASN A C 1
ATOM 690 O O . ASN A 1 86 ? 11.504 -5.039 -17.470 1.00 97.19 86 ASN A O 1
ATOM 694 N N . GLN A 1 87 ? 12.780 -6.837 -17.904 1.00 97.50 87 GLN A N 1
ATOM 695 C CA . GLN A 1 87 ? 13.739 -6.125 -18.752 1.00 97.50 87 GLN A CA 1
ATOM 696 C C . GLN A 1 87 ? 13.093 -5.501 -19.995 1.00 97.50 87 GLN A C 1
ATOM 698 O O . GLN A 1 87 ? 13.533 -4.446 -20.445 1.00 97.50 87 GLN A O 1
ATOM 703 N N . GLY A 1 88 ? 12.041 -6.122 -20.541 1.00 97.38 88 GLY A N 1
ATOM 704 C CA . GLY A 1 88 ? 11.318 -5.587 -21.695 1.00 97.38 88 GLY A CA 1
ATOM 705 C C . GLY A 1 88 ? 10.603 -4.283 -21.356 1.00 97.38 88 GLY A C 1
ATOM 706 O O . GLY A 1 88 ? 10.764 -3.291 -22.062 1.00 97.38 88 GLY A O 1
ATOM 707 N N . VAL A 1 89 ? 9.884 -4.262 -20.229 1.00 95.50 89 VAL A N 1
ATOM 708 C CA . VAL A 1 89 ? 9.236 -3.045 -19.713 1.00 95.50 89 VAL A CA 1
ATOM 709 C C . VAL A 1 89 ? 10.276 -1.979 -19.400 1.00 95.50 89 VAL A C 1
ATOM 711 O O . VAL A 1 89 ? 10.140 -0.849 -19.856 1.00 95.50 89 VAL A O 1
ATOM 714 N N . TYR A 1 90 ? 11.338 -2.333 -18.675 1.00 95.88 90 TYR A N 1
ATOM 715 C CA . TYR A 1 90 ? 12.398 -1.388 -18.332 1.00 95.88 90 TYR 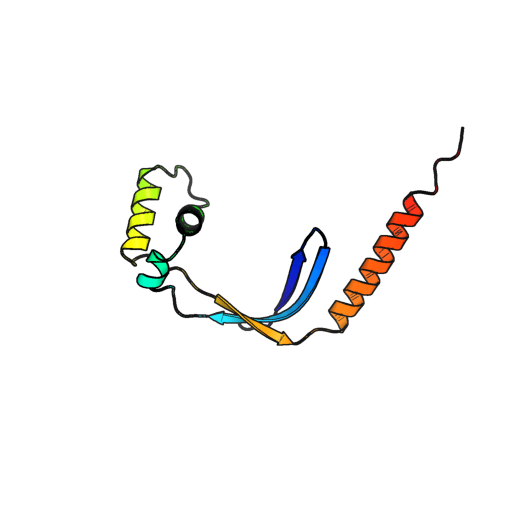A CA 1
ATOM 716 C C . TYR A 1 90 ? 13.005 -0.729 -19.573 1.00 95.88 90 TYR A C 1
ATOM 718 O O . TYR A 1 90 ? 13.073 0.497 -19.661 1.00 95.88 90 TYR A O 1
ATOM 726 N N . ARG A 1 91 ? 13.396 -1.537 -20.564 1.00 96.38 91 ARG A N 1
ATOM 727 C CA . ARG A 1 91 ? 13.994 -1.027 -21.795 1.00 96.38 91 ARG A CA 1
ATOM 728 C C . ARG A 1 91 ? 13.008 -0.187 -22.606 1.00 96.38 91 ARG A C 1
ATOM 730 O O . ARG A 1 91 ? 13.384 0.893 -23.046 1.00 96.38 91 ARG A O 1
ATOM 737 N N . GLY A 1 92 ? 11.747 -0.608 -22.709 1.00 95.00 92 GLY A N 1
ATOM 738 C CA . GLY A 1 92 ? 10.701 0.182 -23.363 1.00 95.00 92 GLY A CA 1
ATOM 739 C C . GLY A 1 92 ? 10.464 1.539 -22.688 1.00 95.00 92 GLY A C 1
ATOM 740 O O . GLY A 1 92 ? 10.311 2.550 -23.369 1.00 95.00 92 GLY A O 1
ATOM 741 N N . VAL A 1 93 ? 10.508 1.600 -21.352 1.00 92.12 93 VAL A N 1
ATOM 742 C CA . VAL A 1 93 ? 10.413 2.864 -20.602 1.00 92.12 93 VAL A CA 1
ATOM 743 C C . VAL A 1 93 ? 11.609 3.774 -20.894 1.00 92.12 93 VAL A C 1
ATOM 745 O O . VAL A 1 93 ? 11.419 4.973 -21.096 1.00 92.12 93 VAL A O 1
ATOM 748 N N . LEU A 1 94 ? 12.829 3.230 -20.955 1.00 92.44 94 LEU A N 1
ATOM 749 C CA . LEU A 1 94 ? 14.024 4.006 -21.303 1.00 92.44 94 LEU A CA 1
ATOM 750 C C . LEU A 1 94 ? 13.968 4.551 -22.734 1.00 92.44 94 LEU A C 1
ATOM 752 O O . LEU A 1 94 ? 14.267 5.725 -22.954 1.00 92.44 94 LEU A O 1
ATOM 756 N N . GLU A 1 95 ? 13.569 3.716 -23.693 1.00 94.06 95 GLU A N 1
ATOM 757 C CA . GLU A 1 95 ? 13.416 4.096 -25.100 1.00 94.06 95 GLU A CA 1
ATOM 758 C C . GLU 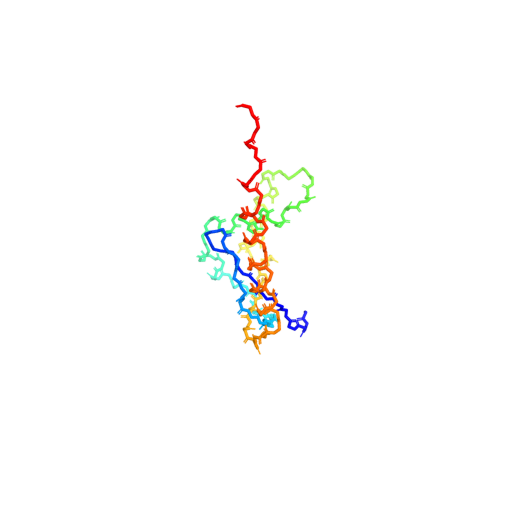A 1 95 ? 12.362 5.206 -25.251 1.00 94.06 95 GLU A C 1
ATOM 760 O O . GLU A 1 95 ? 12.631 6.241 -25.867 1.00 94.06 95 GLU A O 1
ATOM 765 N N . GLN A 1 96 ? 11.205 5.062 -24.597 1.00 89.88 96 GLN A N 1
ATOM 766 C CA . GLN A 1 96 ? 10.156 6.082 -24.604 1.00 89.88 96 GLN A CA 1
ATOM 767 C C . GLN A 1 96 ? 10.607 7.387 -23.934 1.00 89.88 96 GLN A C 1
ATOM 769 O O . GLN A 1 96 ? 10.317 8.476 -24.434 1.00 89.88 96 GLN A O 1
ATOM 774 N N . ALA A 1 97 ? 11.334 7.306 -22.817 1.00 88.44 97 ALA A N 1
ATOM 775 C CA . ALA A 1 97 ? 11.878 8.482 -22.144 1.00 88.44 97 ALA A CA 1
ATOM 776 C C . ALA A 1 97 ? 12.894 9.225 -23.026 1.00 88.44 97 ALA A C 1
ATOM 778 O O . ALA A 1 97 ? 12.903 10.459 -23.050 1.00 88.44 97 ALA A O 1
ATOM 779 N N . ALA A 1 98 ? 13.725 8.499 -23.779 1.00 90.50 98 ALA A N 1
ATOM 780 C CA . ALA A 1 98 ? 14.641 9.092 -24.747 1.00 90.50 98 ALA A CA 1
ATOM 781 C C . ALA A 1 98 ? 13.878 9.794 -25.885 1.00 90.50 98 ALA A C 1
ATOM 783 O O . ALA A 1 98 ? 14.153 10.960 -26.170 1.00 90.50 98 ALA A O 1
ATOM 784 N N . ALA A 1 99 ? 12.870 9.139 -26.469 1.00 89.94 99 ALA A N 1
ATOM 785 C CA . ALA A 1 99 ? 12.045 9.720 -27.530 1.00 89.94 99 ALA A CA 1
ATOM 786 C C . ALA A 1 99 ? 11.301 10.988 -27.070 1.00 89.94 99 ALA A C 1
ATOM 788 O O . ALA A 1 99 ? 11.307 12.005 -27.768 1.00 89.94 99 ALA A O 1
ATOM 789 N N . ALA A 1 100 ? 10.719 10.969 -25.867 1.00 86.19 100 ALA A N 1
ATOM 790 C CA . ALA A 1 100 ? 10.013 12.117 -25.298 1.00 86.19 100 ALA A CA 1
ATOM 791 C C . ALA A 1 100 ? 10.937 13.328 -25.074 1.00 86.19 100 ALA A C 1
ATOM 793 O O . ALA A 1 100 ? 10.538 14.467 -25.323 1.00 86.19 100 ALA A O 1
ATOM 794 N N . ARG A 1 101 ? 12.190 13.102 -24.650 1.00 83.31 101 ARG A N 1
ATOM 795 C CA . ARG A 1 101 ? 13.196 14.169 -24.502 1.00 83.31 101 ARG A CA 1
ATOM 796 C C . ARG A 1 101 ? 13.566 14.796 -25.843 1.00 83.31 101 ARG A C 1
ATOM 798 O O . ARG A 1 101 ? 13.652 16.020 -25.930 1.00 83.31 101 ARG A O 1
ATOM 805 N N . VAL A 1 102 ? 13.744 13.977 -26.881 1.00 76.44 102 VAL A N 1
ATOM 806 C CA . VAL A 1 102 ? 14.033 14.467 -28.237 1.00 76.44 102 VAL A CA 1
ATOM 807 C C . VAL A 1 102 ? 12.868 15.317 -28.745 1.00 76.44 102 VAL A C 1
ATOM 809 O O . VAL A 1 102 ? 13.087 16.478 -29.084 1.00 76.44 102 VAL A O 1
ATOM 812 N N . ALA A 1 103 ? 11.632 14.816 -28.682 1.00 70.81 103 ALA A N 1
ATOM 813 C CA . ALA A 1 103 ? 10.442 15.563 -29.097 1.00 70.81 103 ALA A CA 1
ATOM 814 C C . ALA A 1 103 ? 10.274 16.897 -28.340 1.00 70.81 103 ALA A C 1
ATOM 816 O O . ALA A 1 103 ? 9.956 17.921 -28.945 1.00 70.81 103 ALA A O 1
ATOM 817 N N . HIS A 1 104 ? 10.559 16.920 -27.032 1.00 60.34 104 HIS A N 1
ATOM 818 C CA . HIS A 1 104 ? 10.532 18.151 -26.238 1.00 60.34 104 HIS A CA 1
ATOM 819 C C . HIS A 1 104 ? 11.628 19.148 -26.666 1.00 60.34 104 HIS A C 1
ATOM 821 O O . HIS A 1 104 ? 11.415 20.362 -26.624 1.00 60.34 104 HIS A O 1
ATOM 827 N N . SER A 1 105 ? 12.809 18.673 -27.069 1.00 60.03 105 SER A N 1
ATOM 828 C CA . SER A 1 105 ? 13.896 19.540 -27.548 1.00 60.03 105 SER A CA 1
ATOM 829 C C . SER A 1 105 ? 13.638 20.094 -28.956 1.00 60.03 105 SER A C 1
ATOM 831 O O . SER A 1 105 ? 13.910 21.266 -29.211 1.00 60.03 105 SER A O 1
ATOM 833 N N . SER A 1 106 ? 13.020 19.305 -29.840 1.00 58.03 106 SER A N 1
ATOM 834 C CA . SER A 1 106 ? 12.666 19.710 -31.208 1.00 58.03 106 SER A CA 1
ATOM 835 C C . SER A 1 106 ? 11.530 20.743 -31.270 1.00 58.03 106 SER A C 1
ATOM 837 O O . SER A 1 106 ? 11.433 21.479 -32.247 1.00 58.03 106 SER A O 1
ATOM 839 N N . GLY A 1 107 ? 10.705 20.861 -30.223 1.00 52.47 107 GLY A N 1
ATOM 840 C CA . GLY A 1 107 ? 9.630 21.859 -30.124 1.00 52.47 107 GLY A CA 1
ATOM 841 C C . GLY A 1 107 ? 10.066 23.283 -29.742 1.00 52.47 107 GLY A C 1
ATOM 842 O O . GLY A 1 107 ? 9.226 24.177 -29.719 1.00 52.47 107 GLY A O 1
ATOM 843 N N . LYS A 1 108 ? 11.353 23.529 -29.440 1.00 45.38 108 LYS A N 1
ATOM 844 C CA . LYS A 1 108 ? 11.883 24.874 -29.108 1.00 45.38 108 LYS A CA 1
ATOM 845 C C . LYS A 1 108 ? 12.632 25.569 -30.259 1.00 45.38 108 LYS A C 1
ATOM 847 O O . LYS A 1 108 ? 13.209 26.629 -30.045 1.00 45.38 108 LYS A O 1
ATOM 852 N N . GLY A 1 109 ? 12.622 25.001 -31.466 1.00 42.16 109 GLY A N 1
ATOM 853 C CA . GLY A 1 109 ? 13.409 25.485 -32.611 1.00 42.16 109 GLY A CA 1
ATOM 854 C C . GLY A 1 109 ? 12.654 26.274 -33.687 1.00 42.16 109 GLY A C 1
ATOM 855 O O . GLY A 1 109 ? 13.197 26.434 -34.774 1.00 42.16 109 GLY A O 1
ATOM 856 N N . GLY A 1 110 ? 11.422 26.736 -33.451 1.00 43.62 110 GLY A N 1
ATOM 857 C CA . GLY A 1 110 ? 10.612 27.344 -34.513 1.00 43.62 110 GLY A CA 1
ATOM 858 C C . GLY A 1 110 ? 9.727 28.489 -34.045 1.00 43.62 110 GLY A C 1
ATOM 859 O O . GLY A 1 110 ? 8.541 28.281 -33.839 1.00 43.62 110 GLY A O 1
ATOM 860 N N . LEU A 1 111 ? 10.311 29.679 -33.892 1.00 41.53 111 LEU A N 1
ATOM 861 C CA . LEU A 1 111 ? 9.656 30.987 -34.060 1.00 41.53 111 LEU A CA 1
ATOM 862 C C . LEU A 1 111 ? 10.754 32.059 -34.147 1.00 41.53 111 LEU A C 1
ATOM 864 O O . LEU A 1 111 ? 10.964 32.866 -33.249 1.00 41.53 111 LEU A O 1
ATOM 868 N N . GLY A 1 112 ? 11.506 31.996 -35.245 1.00 41.34 112 GLY A N 1
ATOM 869 C CA . GLY A 1 112 ? 12.278 33.111 -35.775 1.00 41.34 112 GLY A CA 1
ATOM 870 C C . GLY A 1 112 ? 11.673 33.501 -37.118 1.00 41.34 112 GLY A C 1
ATOM 871 O O . GLY A 1 112 ? 12.091 32.979 -38.144 1.00 41.34 112 GLY A O 1
ATOM 872 N N . MET A 1 113 ? 10.658 34.362 -37.098 1.00 36.94 113 MET A N 1
ATOM 873 C CA . MET A 1 113 ? 10.259 35.204 -38.229 1.00 36.94 113 MET A CA 1
ATOM 874 C C . MET A 1 113 ? 9.704 36.507 -37.654 1.00 36.94 113 MET A C 1
ATOM 876 O O . MET A 1 113 ? 8.727 36.477 -36.904 1.00 36.94 113 MET A O 1
ATOM 880 N N . GLY A 1 114 ? 10.359 37.617 -37.993 1.00 34.38 114 GLY A N 1
ATOM 881 C CA . GLY A 1 114 ? 10.042 38.977 -37.564 1.00 34.38 114 GLY A CA 1
ATOM 882 C C . GLY A 1 114 ? 11.295 39.827 -37.534 1.00 34.38 114 GLY A C 1
ATOM 883 O O . GLY A 1 114 ? 11.885 39.912 -36.439 1.00 34.38 114 GLY A O 1
#

Sequence (114 aa):
MNKPTECFYNKDGNWYYAGVYKVFRLEDLTTKEWEALSAKTTQAFIKDTLTGRKNTSPQNIYETAQLYAAHVLHVACVGLRCVGFNQGVYRGVLEQAAAARVAHSSGKGGLGMG

Secondary structure (DSSP, 8-state):
--S-EEEEEEETTEEEEEEEEEEEEPPPPPHHHHHTS-HHHHHHHHHHHTTT-TT--HHHHHHHHHHHHTTSS----EEEEEEE--HHHHHHHHHHHHHHHHHHHHTTS-----